Protein AF-A0A536DUM3-F1 (afdb_monomer_lite)

Foldseek 3Di:
DPDDPQLLVVLCVVVVADDDDDDCPPHPQVVCVVVVRDDDADDQDAWDFQDPVNCVRPNADTADSWADPPDPPGHCGPPPVPPRPDPVTDDPVVVVSRVVSVVSNVVCVVPPCVVVPPDPDPDDPPDDPVVPVVVVVPPDD

Radius of gyration: 19.71 Å; chains: 1; bounding box: 47×50×43 Å

pLDDT: mean 78.65, std 20.12, range [25.44, 97.31]

Secondary structure (DSSP, 8-state):
---PPPHHHHHHHHTT--------TTSTHHHHHHTT-------S--SEEE-HHHHHHH-S-SEESSSSSS--S--STT-TTSTTSSTTS--HHHHHHHHHHHHHHHHHHHH--STT-SSSS----S--THHHHHHHHTS--

Structure (mmCIF, N/CA/C/O backbone):
data_AF-A0A536DUM3-F1
#
_entry.id   AF-A0A536DUM3-F1
#
loop_
_atom_site.group_PDB
_atom_site.id
_atom_site.type_symbol
_atom_site.label_atom_id
_atom_site.label_alt_id
_atom_site.label_comp_id
_atom_site.label_asym_id
_atom_site.label_entity_id
_atom_site.label_seq_id
_atom_site.pdbx_PDB_ins_code
_atom_site.Cartn_x
_atom_site.Cartn_y
_atom_site.Cartn_z
_atom_site.occupancy
_atom_site.B_iso_or_equiv
_atom_site.auth_seq_id
_atom_site.auth_comp_id
_atom_site.auth_asym_id
_atom_site.auth_atom_id
_atom_site.pdbx_PDB_model_num
ATOM 1 N N . MET A 1 1 ? -10.360 -18.440 15.203 1.00 34.53 1 MET A N 1
ATOM 2 C CA . MET A 1 1 ? -10.370 -16.975 15.018 1.00 34.53 1 MET A CA 1
ATOM 3 C C . MET A 1 1 ? -11.043 -16.708 13.688 1.00 34.53 1 MET A C 1
ATOM 5 O O . MET A 1 1 ? -10.454 -16.993 12.659 1.00 34.53 1 MET A O 1
ATOM 9 N N . THR A 1 2 ? -12.315 -16.322 13.698 1.00 25.44 2 THR A N 1
ATOM 10 C CA . THR A 1 2 ? -13.049 -15.942 12.484 1.00 25.44 2 THR A CA 1
ATOM 11 C C . THR A 1 2 ? -12.517 -14.595 12.008 1.00 25.44 2 THR A C 1
ATOM 13 O O . THR A 1 2 ? -12.589 -13.614 12.743 1.00 25.44 2 THR A O 1
ATOM 16 N N . SER A 1 3 ? -11.922 -14.599 10.822 1.00 33.09 3 SER A N 1
ATOM 17 C CA . SER A 1 3 ? -11.321 -13.469 10.122 1.00 33.09 3 SER A CA 1
ATOM 18 C C . SER A 1 3 ? -12.360 -12.390 9.820 1.00 33.09 3 SER A C 1
ATOM 20 O O . SER A 1 3 ? -13.129 -12.508 8.867 1.00 33.09 3 SER A O 1
ATOM 22 N N . THR A 1 4 ? -12.394 -11.337 10.630 1.00 39.00 4 THR A N 1
ATOM 23 C CA . THR A 1 4 ? -12.924 -10.047 10.183 1.00 39.00 4 THR A CA 1
ATOM 24 C C . THR A 1 4 ? -12.034 -9.576 9.025 1.00 39.00 4 THR A C 1
ATOM 26 O O . THR A 1 4 ? -10.810 -9.679 9.170 1.00 39.00 4 THR A O 1
ATOM 29 N N . PRO A 1 5 ? -12.583 -9.096 7.894 1.00 51.94 5 PRO A N 1
ATOM 30 C CA . PRO A 1 5 ? -11.789 -8.391 6.891 1.00 51.94 5 PRO A CA 1
ATOM 31 C C . PRO A 1 5 ? -10.937 -7.327 7.589 1.00 51.94 5 PRO A C 1
ATOM 33 O O . PRO A 1 5 ? -11.403 -6.668 8.525 1.00 51.94 5 PRO A O 1
ATOM 36 N N . THR A 1 6 ? -9.657 -7.224 7.229 1.00 74.06 6 THR A N 1
ATOM 37 C CA . THR A 1 6 ? -8.791 -6.197 7.815 1.00 74.06 6 THR A CA 1
ATOM 38 C C . THR A 1 6 ? -9.356 -4.833 7.420 1.00 74.06 6 THR A C 1
ATOM 40 O O . THR A 1 6 ? -9.806 -4.652 6.296 1.00 74.06 6 THR A O 1
ATOM 43 N N . GLN A 1 7 ? -9.339 -3.849 8.321 1.00 86.75 7 GLN A N 1
ATOM 44 C CA . GLN A 1 7 ? -9.912 -2.516 8.061 1.00 86.75 7 GLN A CA 1
ATOM 45 C C . GLN A 1 7 ? -9.306 -1.828 6.818 1.00 86.75 7 GLN A C 1
ATOM 47 O O . GLN A 1 7 ? -9.898 -0.915 6.247 1.00 86.75 7 GLN A O 1
ATOM 52 N N . ALA A 1 8 ? -8.120 -2.277 6.395 1.00 89.69 8 ALA A N 1
ATOM 53 C CA . ALA A 1 8 ? -7.493 -1.913 5.132 1.00 89.69 8 ALA A CA 1
ATOM 54 C C . ALA A 1 8 ? -8.235 -2.453 3.901 1.00 89.69 8 ALA A C 1
ATOM 56 O O . ALA A 1 8 ? -8.431 -1.696 2.959 1.00 89.69 8 ALA A O 1
ATOM 57 N N . VAL A 1 9 ? -8.648 -3.726 3.912 1.00 93.12 9 VAL A N 1
ATOM 58 C CA . VAL A 1 9 ? -9.406 -4.360 2.818 1.00 93.12 9 VAL A CA 1
ATOM 59 C C . VAL A 1 9 ? -10.702 -3.597 2.582 1.00 93.12 9 VAL A C 1
ATOM 61 O O . VAL A 1 9 ? -10.926 -3.115 1.478 1.00 93.12 9 VAL A O 1
ATOM 64 N N . ASP A 1 10 ? -11.470 -3.352 3.648 1.00 91.56 10 ASP A N 1
ATOM 65 C CA . ASP A 1 10 ? -12.710 -2.573 3.563 1.00 91.56 10 ASP A CA 1
ATOM 66 C C . ASP A 1 10 ? -12.465 -1.167 2.982 1.00 91.56 10 ASP A C 1
ATOM 68 O O . ASP A 1 10 ? -13.272 -0.654 2.204 1.00 91.56 10 ASP A O 1
ATOM 72 N N . TYR A 1 11 ? -11.345 -0.528 3.345 1.00 94.12 11 TYR A N 1
ATOM 73 C CA . TYR A 1 11 ? -10.969 0.765 2.779 1.00 94.12 11 TYR A CA 1
ATOM 74 C C . TYR A 1 11 ? -10.644 0.657 1.284 1.00 94.12 11 TYR A C 1
ATOM 76 O O . TYR A 1 11 ? -11.203 1.433 0.510 1.00 94.12 11 TYR A O 1
ATOM 84 N N . PHE A 1 12 ? -9.779 -0.274 0.870 1.00 96.06 12 PHE A N 1
ATOM 85 C CA . PHE A 1 12 ? -9.381 -0.434 -0.533 1.00 96.06 12 PHE A CA 1
ATOM 86 C C . PHE A 1 12 ? -10.574 -0.771 -1.428 1.00 96.06 12 PHE A C 1
ATOM 88 O O . PHE A 1 12 ? -10.778 -0.087 -2.433 1.00 96.06 12 PHE A O 1
ATOM 95 N N . ASP A 1 13 ? -11.434 -1.693 -0.993 1.00 96.00 13 ASP A N 1
ATOM 96 C CA . ASP A 1 13 ? -12.684 -2.027 -1.676 1.00 96.00 13 ASP A CA 1
ATOM 97 C C . ASP A 1 13 ? -13.578 -0.789 -1.837 1.00 96.00 13 ASP A C 1
ATOM 99 O O . ASP A 1 13 ? -14.126 -0.535 -2.912 1.00 96.00 13 ASP A O 1
ATOM 103 N N . SER A 1 14 ? -13.688 0.041 -0.790 1.00 95.75 14 SER A N 1
ATOM 104 C CA . SER A 1 14 ? -14.529 1.246 -0.819 1.00 95.75 14 SER A CA 1
ATOM 105 C C . SER A 1 14 ? -14.058 2.311 -1.814 1.00 95.75 14 SER A C 1
ATOM 107 O O . SER A 1 14 ? -14.868 3.124 -2.265 1.00 95.75 14 SER A O 1
ATOM 109 N N . VAL A 1 15 ? -12.767 2.316 -2.159 1.00 96.38 15 VAL A N 1
ATOM 110 C CA . VAL A 1 15 ? -12.179 3.239 -3.140 1.00 96.38 15 VAL A CA 1
ATOM 111 C C . VAL A 1 15 ? -11.871 2.566 -4.480 1.00 96.38 15 VAL A C 1
ATOM 113 O O . VAL A 1 15 ? -11.277 3.201 -5.347 1.00 96.38 15 VAL A O 1
ATOM 116 N N . GLY A 1 16 ? -12.304 1.314 -4.670 1.00 96.69 16 GLY A N 1
ATOM 117 C CA . GLY A 1 16 ? -12.132 0.568 -5.916 1.00 96.69 16 GLY A CA 1
ATOM 118 C C . GLY A 1 16 ? -10.678 0.220 -6.237 1.00 96.69 16 GLY A C 1
ATOM 119 O O . GLY A 1 16 ? -10.318 0.179 -7.411 1.00 96.69 16 GLY A O 1
ATOM 120 N N . LEU A 1 17 ? -9.841 0.019 -5.216 1.00 96.44 17 LEU A N 1
ATOM 121 C CA . LEU A 1 17 ? -8.450 -0.404 -5.372 1.00 96.44 17 LEU A CA 1
ATOM 122 C C . LEU A 1 17 ? -8.308 -1.896 -5.066 1.00 96.44 17 LEU A C 1
ATOM 124 O O . LEU A 1 17 ? -8.897 -2.398 -4.112 1.00 96.44 17 LEU A O 1
ATOM 128 N N . ASN A 1 18 ? -7.483 -2.586 -5.854 1.00 96.50 18 ASN A N 1
ATOM 129 C CA . ASN A 1 18 ? -7.105 -3.969 -5.576 1.00 96.50 18 ASN A CA 1
ATOM 130 C C . ASN A 1 18 ? -6.202 -4.052 -4.337 1.00 96.50 18 ASN A C 1
ATOM 132 O O . ASN A 1 18 ? -5.556 -3.078 -3.944 1.00 96.50 18 ASN A O 1
ATOM 136 N N . HIS A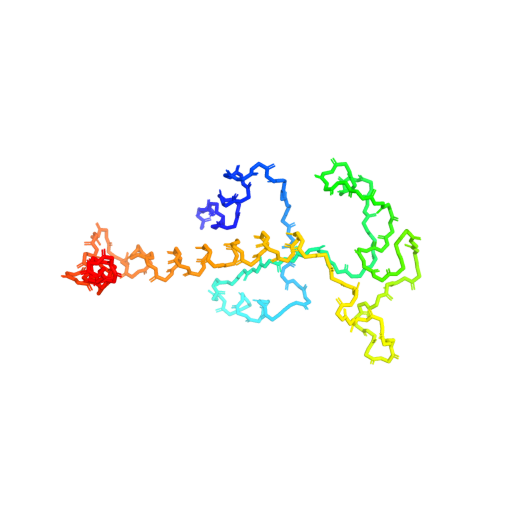 1 19 ? -6.113 -5.245 -3.752 1.00 94.75 19 HIS A N 1
ATOM 137 C CA . HIS A 1 19 ? -5.211 -5.548 -2.646 1.00 94.75 19 HIS A CA 1
ATOM 138 C C . HIS A 1 19 ? -4.813 -7.031 -2.664 1.00 94.75 19 HIS A C 1
ATOM 140 O O . HIS A 1 19 ? -5.512 -7.874 -3.225 1.00 94.75 19 HIS A O 1
ATOM 146 N N . GLU A 1 20 ? -3.730 -7.372 -1.971 1.00 93.56 20 GLU A N 1
ATOM 147 C CA . GLU A 1 20 ? -3.328 -8.758 -1.722 1.00 93.56 20 GLU A CA 1
ATOM 148 C C . GLU A 1 20 ? -2.801 -8.935 -0.292 1.00 93.56 20 GLU A C 1
ATOM 150 O O . GLU A 1 20 ? -2.568 -7.961 0.427 1.00 93.56 20 GLU A O 1
ATOM 155 N N . PHE A 1 21 ? -2.663 -10.186 0.151 1.00 91.88 21 PHE A N 1
ATOM 156 C CA . PHE A 1 21 ? -2.190 -10.501 1.497 1.00 91.88 21 PHE A CA 1
ATOM 157 C C . PHE A 1 21 ? -0.725 -10.914 1.483 1.00 91.88 21 PHE A C 1
ATOM 159 O O . PHE A 1 21 ? -0.340 -11.843 0.776 1.00 91.88 21 PHE A O 1
ATOM 166 N N . LEU A 1 22 ? 0.059 -10.273 2.347 1.00 87.94 22 LEU A N 1
ATOM 167 C CA . LEU A 1 22 ? 1.483 -10.535 2.510 1.00 87.94 22 LEU A CA 1
ATOM 168 C C . LEU A 1 22 ? 1.785 -11.111 3.895 1.00 87.94 22 LEU A C 1
ATOM 170 O O . LEU A 1 22 ? 1.072 -10.871 4.875 1.00 87.94 22 LEU A O 1
ATOM 174 N N . SER A 1 23 ? 2.864 -11.889 3.971 1.00 87.38 23 SER A N 1
ATOM 175 C CA . SER A 1 23 ? 3.388 -12.394 5.239 1.00 87.38 23 SER A CA 1
ATOM 176 C C . SER A 1 23 ? 3.985 -11.245 6.060 1.00 87.38 23 SER A C 1
ATOM 178 O O . SER A 1 23 ? 4.688 -10.414 5.495 1.00 87.38 23 SER A O 1
ATOM 180 N N . PRO A 1 24 ? 3.804 -11.212 7.394 1.00 87.62 24 PRO A N 1
ATOM 181 C CA . PRO A 1 24 ? 4.466 -10.227 8.250 1.00 87.62 24 PRO A CA 1
ATOM 182 C C . PRO A 1 24 ? 5.960 -10.528 8.473 1.00 87.62 24 PRO A C 1
ATOM 184 O O . PRO A 1 24 ? 6.625 -9.797 9.209 1.00 87.62 24 PRO A O 1
ATOM 187 N N . SER A 1 25 ? 6.487 -11.623 7.910 1.00 89.38 25 SER A N 1
ATOM 188 C CA . SER A 1 25 ? 7.909 -11.970 8.000 1.00 89.38 25 SER A CA 1
ATOM 189 C C . SER A 1 25 ? 8.778 -10.847 7.427 1.00 89.38 25 SER A C 1
ATOM 191 O O . SER A 1 25 ? 8.427 -10.264 6.409 1.00 89.38 25 SER A O 1
ATOM 193 N N . GLY A 1 26 ? 9.886 -10.529 8.097 1.00 87.44 26 GLY A N 1
ATOM 194 C CA . GLY A 1 26 ? 10.751 -9.404 7.720 1.00 87.44 26 GLY A CA 1
ATOM 195 C C . GLY A 1 26 ? 10.304 -8.037 8.253 1.00 87.44 26 GLY A C 1
ATOM 196 O O . GLY A 1 26 ? 11.033 -7.070 8.090 1.00 87.44 26 GLY A O 1
ATOM 197 N N . THR A 1 27 ? 9.162 -7.948 8.948 1.00 89.69 27 THR A N 1
ATOM 198 C CA . THR A 1 27 ? 8.657 -6.697 9.550 1.00 89.69 27 THR A CA 1
ATOM 199 C C . THR A 1 27 ? 8.579 -6.788 11.075 1.00 89.69 27 THR A C 1
ATOM 201 O O . THR A 1 27 ? 8.534 -7.884 11.638 1.00 89.69 27 THR A O 1
ATOM 204 N N . ASP A 1 28 ? 8.451 -5.653 11.766 1.00 92.81 28 ASP A N 1
ATOM 205 C CA . ASP A 1 28 ? 8.297 -5.620 13.230 1.00 92.81 28 ASP A CA 1
ATOM 206 C C . ASP A 1 28 ? 7.035 -6.346 13.740 1.00 92.81 28 ASP A C 1
ATOM 208 O O . ASP A 1 28 ? 6.995 -6.813 14.883 1.00 92.81 28 ASP A O 1
ATOM 212 N N . ALA A 1 29 ? 6.003 -6.494 12.897 1.00 91.19 29 ALA A N 1
ATOM 213 C CA . ALA A 1 29 ? 4.742 -7.137 13.269 1.00 91.19 29 ALA A CA 1
ATOM 214 C C . ALA A 1 29 ? 4.918 -8.618 13.652 1.00 91.19 29 ALA A C 1
ATOM 216 O O . ALA A 1 29 ? 4.161 -9.134 14.480 1.00 91.19 29 ALA A O 1
ATOM 217 N N . ILE A 1 30 ? 5.926 -9.309 13.100 1.00 92.94 30 ILE A N 1
ATOM 218 C CA . ILE A 1 30 ? 6.160 -10.731 13.393 1.00 92.94 30 ILE A CA 1
ATOM 219 C C . ILE A 1 30 ? 6.452 -10.974 14.878 1.00 92.94 30 ILE A C 1
ATOM 221 O O . ILE A 1 30 ? 5.998 -11.968 15.443 1.00 92.94 30 ILE A O 1
ATOM 225 N N . SER A 1 31 ? 7.147 -10.043 15.537 1.00 95.00 31 SER A N 1
ATOM 226 C CA . SER A 1 31 ? 7.524 -10.163 16.948 1.00 95.00 31 SER A CA 1
ATOM 227 C C . SER A 1 31 ? 6.301 -10.173 17.866 1.00 95.00 31 SER A C 1
ATOM 229 O O . SER A 1 31 ? 6.248 -10.956 18.813 1.00 95.00 31 SER A O 1
ATOM 231 N N . PHE A 1 32 ? 5.289 -9.359 17.554 1.00 92.81 32 PHE A N 1
ATOM 232 C CA . PHE A 1 32 ? 4.011 -9.341 18.270 1.00 92.81 32 PHE A CA 1
ATOM 233 C C . PHE A 1 32 ? 3.206 -10.617 18.010 1.00 92.81 32 PHE A C 1
ATOM 235 O O . PHE A 1 32 ? 2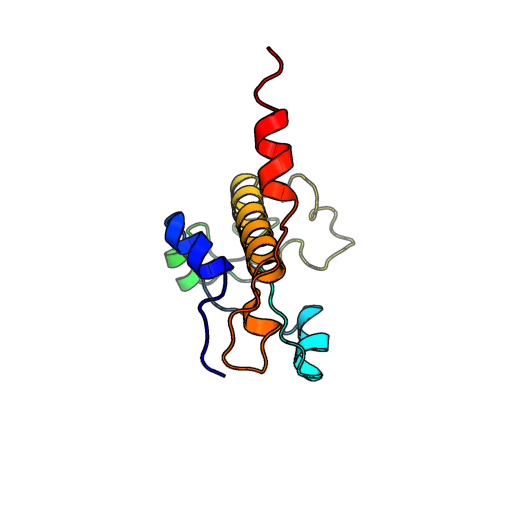.741 -11.267 18.950 1.00 92.81 32 PHE A O 1
ATOM 242 N N . ASN A 1 33 ? 3.112 -11.020 16.741 1.00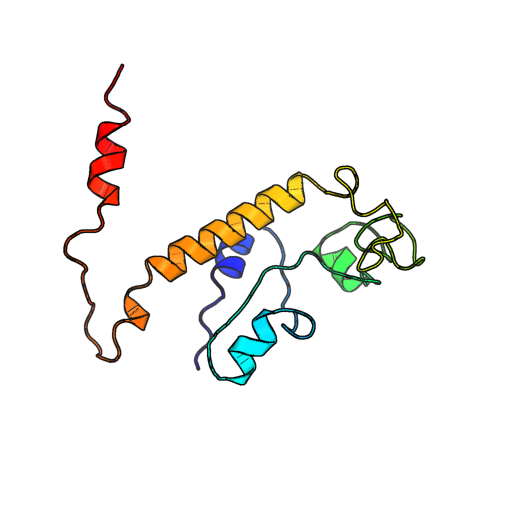 90.56 33 ASN A N 1
ATOM 243 C CA . ASN A 1 33 ? 2.378 -12.218 16.339 1.00 90.56 33 ASN A CA 1
ATOM 244 C C . ASN A 1 33 ? 2.940 -13.489 17.002 1.00 90.56 33 ASN A C 1
ATOM 246 O O . ASN A 1 33 ? 2.171 -14.332 17.465 1.00 90.56 33 ASN A O 1
ATOM 250 N N . ASN A 1 34 ? 4.266 -13.594 17.142 1.00 92.75 34 ASN A N 1
ATOM 251 C CA . ASN A 1 34 ? 4.939 -14.730 17.785 1.00 92.75 34 ASN A CA 1
ATOM 252 C C . ASN A 1 34 ? 4.577 -14.916 19.267 1.00 92.75 34 ASN A C 1
ATOM 254 O O . ASN A 1 34 ? 4.684 -16.025 19.786 1.00 92.75 34 ASN A O 1
ATOM 258 N N . VAL A 1 35 ? 4.139 -13.856 19.951 1.00 95.06 35 VAL A N 1
ATOM 259 C CA . VAL A 1 35 ? 3.677 -13.914 21.349 1.00 95.06 35 VAL A CA 1
ATOM 260 C C . VAL A 1 35 ? 2.151 -13.854 21.469 1.00 95.06 35 VAL A C 1
ATOM 262 O O . VAL A 1 35 ? 1.616 -13.634 22.553 1.00 95.06 35 VAL A O 1
ATOM 265 N N . GLY A 1 36 ? 1.435 -14.067 20.360 1.00 89.56 36 GLY A N 1
ATOM 266 C CA . GLY A 1 36 ? -0.025 -14.119 20.321 1.00 89.56 36 GLY A CA 1
ATOM 267 C C . GLY A 1 36 ? -0.716 -12.755 20.353 1.00 89.56 36 GLY A C 1
ATOM 268 O O . GLY A 1 36 ? -1.934 -12.710 20.523 1.00 89.56 36 GLY A O 1
ATOM 269 N N . ILE A 1 37 ? 0.024 -11.652 20.189 1.00 87.25 37 ILE A N 1
ATOM 270 C CA . ILE A 1 37 ? -0.558 -10.315 20.031 1.00 87.25 37 ILE A CA 1
ATOM 271 C C . ILE A 1 37 ? -0.919 -10.134 18.553 1.00 87.25 37 ILE A C 1
ATOM 273 O O . ILE A 1 37 ? -0.015 -10.16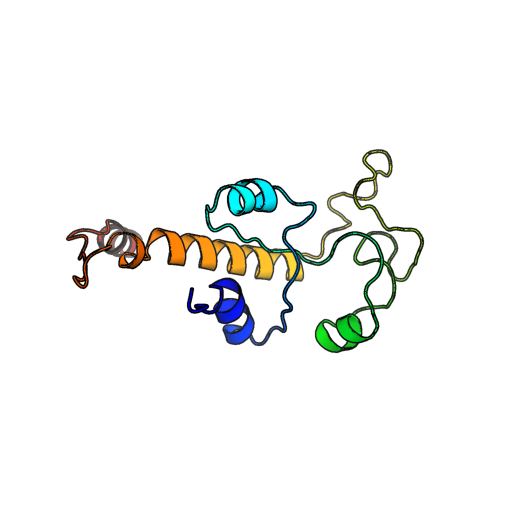8 17.720 1.00 87.25 37 ILE A O 1
ATOM 277 N N . PRO A 1 38 ? -2.201 -9.914 18.205 1.00 87.44 38 PRO A N 1
ATOM 278 C CA . PRO A 1 38 ? -2.583 -9.658 16.823 1.00 87.44 38 PRO A CA 1
ATOM 279 C C . PRO A 1 38 ? -1.925 -8.375 16.305 1.00 87.44 38 PRO A C 1
ATOM 281 O O . PRO A 1 38 ? -2.181 -7.290 16.827 1.00 87.44 38 PRO A O 1
ATOM 284 N N . ALA A 1 39 ? -1.100 -8.502 15.268 1.00 88.38 39 ALA A N 1
ATOM 285 C CA . ALA A 1 39 ? -0.463 -7.387 14.582 1.00 88.38 39 ALA A CA 1
ATOM 286 C C . ALA A 1 39 ? -0.540 -7.563 13.061 1.00 88.38 39 ALA A C 1
ATOM 288 O O . ALA A 1 39 ? -0.434 -8.668 12.526 1.00 88.38 39 ALA A O 1
ATOM 289 N N . SER A 1 40 ? -0.718 -6.445 12.362 1.00 89.44 40 SER A N 1
ATOM 290 C CA . SER A 1 40 ? -0.805 -6.368 10.904 1.00 89.44 40 SER A CA 1
ATOM 291 C C . SER A 1 40 ? -0.197 -5.047 10.426 1.00 89.44 40 SER A C 1
ATOM 293 O O . SER A 1 40 ? 0.179 -4.205 11.243 1.00 89.44 40 SER A O 1
ATOM 295 N N . GLY A 1 41 ? -0.093 -4.867 9.114 1.00 90.88 41 GLY A N 1
ATOM 296 C CA . GLY A 1 41 ? 0.523 -3.703 8.499 1.00 90.88 41 GLY A CA 1
ATOM 297 C C . GLY A 1 41 ? 0.070 -3.505 7.060 1.00 90.88 41 GLY A C 1
ATOM 298 O O . GLY A 1 41 ? -0.780 -4.231 6.547 1.00 90.88 41 GLY A O 1
ATOM 299 N N . LEU A 1 42 ? 0.654 -2.493 6.435 1.00 93.94 42 LEU A N 1
ATOM 300 C CA . LEU A 1 42 ? 0.456 -2.128 5.042 1.00 93.94 42 LEU A CA 1
ATOM 301 C C . LEU A 1 42 ? 1.828 -2.081 4.370 1.00 93.94 42 LEU A C 1
ATOM 303 O O . LEU A 1 42 ? 2.765 -1.541 4.954 1.00 93.94 42 LEU A O 1
ATOM 307 N N . LEU A 1 43 ? 1.931 -2.627 3.162 1.00 91.81 43 LEU A N 1
ATOM 308 C CA . LEU A 1 43 ? 3.158 -2.638 2.370 1.00 91.81 43 LEU A CA 1
ATOM 309 C C . LEU A 1 43 ? 2.802 -2.424 0.895 1.00 91.81 43 LEU A C 1
ATOM 311 O O . LEU A 1 43 ? 1.767 -2.905 0.441 1.00 91.81 43 LEU A O 1
ATOM 315 N N . THR A 1 44 ? 3.645 -1.702 0.161 1.00 92.06 44 THR A N 1
ATOM 316 C CA . THR A 1 44 ? 3.484 -1.413 -1.279 1.00 92.06 44 THR A CA 1
ATOM 317 C C . THR A 1 44 ? 4.340 -2.321 -2.167 1.00 92.06 44 THR A C 1
ATOM 319 O O . THR A 1 44 ? 4.600 -1.991 -3.321 1.00 92.06 44 THR A O 1
ATOM 322 N N . GLY A 1 45 ? 4.803 -3.443 -1.615 1.00 87.50 45 GLY A N 1
ATOM 323 C CA . GLY A 1 45 ? 5.918 -4.217 -2.150 1.00 87.50 45 GLY A CA 1
ATOM 324 C C . GLY A 1 45 ? 7.256 -3.736 -1.589 1.00 87.50 45 GLY A C 1
ATOM 325 O O . GLY A 1 45 ? 7.413 -2.577 -1.205 1.00 87.50 45 GLY A O 1
ATOM 326 N N . GLN A 1 46 ? 8.195 -4.667 -1.502 1.00 77.81 46 GLN A N 1
ATOM 327 C CA . GLN A 1 46 ? 9.579 -4.461 -1.092 1.00 77.81 46 GLN A CA 1
ATOM 328 C C . GLN A 1 46 ? 10.438 -5.437 -1.912 1.00 77.81 46 GLN A C 1
ATOM 330 O O . GLN A 1 46 ? 9.925 -6.454 -2.385 1.00 77.81 46 GLN A O 1
ATOM 335 N N . ASP A 1 47 ? 11.719 -5.120 -2.095 1.00 73.06 47 ASP A N 1
ATOM 336 C CA . ASP A 1 47 ? 12.684 -5.906 -2.870 1.00 73.06 47 ASP A CA 1
ATOM 337 C C . ASP A 1 47 ? 12.320 -6.068 -4.358 1.00 73.06 47 ASP A C 1
ATOM 339 O O . ASP A 1 47 ? 11.586 -5.280 -4.948 1.00 73.06 47 ASP A O 1
ATOM 343 N N . CYS A 1 48 ? 12.896 -7.074 -5.009 1.00 76.38 48 CYS A N 1
ATOM 344 C CA . CYS A 1 48 ? 12.525 -7.520 -6.343 1.00 76.38 48 CYS A CA 1
ATOM 345 C C . CYS A 1 48 ? 11.881 -8.918 -6.217 1.00 76.38 48 CYS A C 1
ATOM 347 O O . CYS A 1 48 ? 12.365 -9.750 -5.452 1.00 76.38 48 CYS A O 1
ATOM 349 N N . CYS A 1 49 ? 10.819 -9.249 -6.956 1.00 88.38 49 CYS A N 1
ATOM 350 C CA . CYS A 1 49 ? 10.324 -8.530 -8.130 1.00 88.38 49 CYS A CA 1
ATOM 351 C C . CYS A 1 49 ? 8.802 -8.593 -8.253 1.00 88.38 49 CYS A C 1
ATOM 353 O O . CYS A 1 49 ? 8.229 -9.676 -8.126 1.00 88.38 49 CYS A O 1
ATOM 355 N N . LYS A 1 50 ? 8.194 -7.466 -8.650 1.00 93.25 50 LYS A N 1
ATOM 356 C CA . LYS A 1 50 ? 6.813 -7.396 -9.114 1.00 93.25 50 LYS A CA 1
ATOM 357 C C . LYS A 1 50 ? 6.617 -8.393 -10.253 1.00 93.25 50 LYS A C 1
ATOM 359 O O . LYS A 1 50 ? 7.235 -8.296 -11.321 1.00 93.25 50 LYS A O 1
ATOM 364 N N . SER A 1 51 ? 5.775 -9.378 -9.987 1.00 94.25 51 SER A N 1
ATOM 365 C CA . SER A 1 51 ? 5.406 -10.450 -10.902 1.00 94.25 51 SER A CA 1
ATOM 366 C C . SER A 1 51 ? 4.369 -9.990 -11.930 1.00 94.25 51 SER A C 1
ATOM 368 O O . SER A 1 51 ? 3.749 -8.938 -11.786 1.00 94.25 51 SER A O 1
ATOM 370 N N . GLN A 1 52 ? 4.126 -10.800 -12.968 1.00 96.81 52 GLN A N 1
ATOM 371 C CA . GLN A 1 52 ? 3.072 -10.494 -13.945 1.00 96.81 52 GLN A CA 1
ATOM 372 C C . GLN A 1 52 ? 1.688 -10.428 -13.290 1.00 96.81 52 GLN A C 1
ATOM 374 O O . GLN A 1 52 ? 0.906 -9.554 -13.629 1.00 96.81 52 GLN A O 1
ATOM 379 N N . HIS A 1 53 ? 1.420 -11.294 -12.309 1.00 95.38 53 HIS A N 1
ATOM 380 C CA . HIS A 1 53 ? 0.182 -11.266 -11.530 1.00 95.38 53 HIS A CA 1
ATOM 381 C C . HIS A 1 53 ? -0.036 -9.908 -10.850 1.00 95.38 53 HIS A C 1
ATOM 383 O O . HIS A 1 53 ? -1.128 -9.355 -10.893 1.00 95.38 53 HIS A O 1
ATOM 389 N N . GLU A 1 54 ? 1.010 -9.349 -10.249 1.00 95.62 54 GLU A N 1
ATOM 390 C CA . GLU A 1 54 ? 0.920 -8.050 -9.586 1.00 95.62 54 GLU A CA 1
ATOM 391 C C . GLU A 1 54 ? 0.837 -6.892 -10.578 1.00 95.62 54 GLU A C 1
ATOM 393 O O . GLU A 1 54 ? 0.176 -5.904 -10.286 1.00 95.62 54 GLU A O 1
ATOM 398 N N . VAL A 1 55 ? 1.457 -7.004 -11.758 1.00 96.44 55 VAL A N 1
ATOM 399 C CA . VAL A 1 55 ? 1.231 -6.045 -12.852 1.00 96.44 55 VAL A CA 1
ATOM 400 C C . VAL A 1 55 ? -0.228 -6.094 -13.310 1.00 96.44 55 VAL A C 1
ATOM 402 O O . VAL A 1 55 ? -0.832 -5.047 -13.505 1.00 96.44 55 VAL A O 1
ATOM 405 N N . ASP A 1 56 ? -0.819 -7.282 -13.425 1.00 97.31 56 ASP A N 1
ATOM 406 C CA . ASP A 1 56 ? -2.221 -7.439 -13.822 1.00 97.31 56 ASP A CA 1
ATOM 407 C C . ASP A 1 56 ? -3.193 -6.900 -12.747 1.00 97.31 56 ASP A C 1
ATOM 409 O O . ASP A 1 56 ? -4.303 -6.480 -13.074 1.00 97.31 56 ASP A O 1
ATOM 413 N N . LEU A 1 57 ? -2.788 -6.894 -11.468 1.00 95.50 57 LEU A N 1
ATOM 414 C CA . LEU A 1 57 ? -3.579 -6.357 -10.352 1.00 95.50 57 LEU A CA 1
ATOM 415 C C . LEU A 1 57 ? -3.389 -4.856 -10.111 1.00 95.50 57 LEU A C 1
ATOM 417 O O . LEU A 1 57 ? -4.353 -4.167 -9.772 1.00 95.50 57 LEU A O 1
ATOM 421 N N . PHE A 1 58 ? -2.158 -4.362 -10.202 1.00 95.12 58 PHE A N 1
ATOM 422 C CA . PHE A 1 58 ? -1.764 -3.037 -9.710 1.00 95.12 58 PHE A CA 1
ATOM 423 C C . PHE A 1 58 ? -1.180 -2.131 -10.795 1.00 95.12 58 PHE A C 1
ATOM 425 O O . PHE A 1 58 ? -0.697 -1.044 -10.474 1.00 95.12 58 PHE A O 1
ATOM 432 N N . ASP A 1 59 ? -1.189 -2.573 -12.052 1.00 94.06 59 ASP A N 1
ATOM 433 C CA . ASP A 1 59 ? -0.486 -1.939 -13.163 1.00 94.06 59 ASP A CA 1
ATOM 434 C C . ASP A 1 59 ? 1.036 -1.784 -12.898 1.00 94.06 59 ASP A C 1
ATOM 436 O O . ASP A 1 59 ? 1.651 -2.368 -11.989 1.00 94.06 59 ASP A O 1
ATOM 440 N N . GLY A 1 60 ? 1.688 -0.985 -13.744 1.00 92.94 60 GLY A N 1
ATOM 441 C CA . GLY A 1 60 ? 3.120 -0.715 -13.694 1.00 92.94 60 GLY A CA 1
ATOM 442 C C . GLY A 1 60 ? 3.916 -1.660 -14.589 1.00 92.94 60 GLY A C 1
ATOM 443 O O . GLY A 1 60 ? 3.500 -1.983 -15.701 1.00 92.94 60 GLY A O 1
ATOM 444 N N . SER A 1 61 ? 5.102 -2.053 -14.138 1.00 95.06 61 SER A N 1
ATOM 445 C CA . SER A 1 61 ? 6.040 -2.855 -14.920 1.00 95.06 61 SER A CA 1
ATOM 446 C C . SER A 1 61 ? 6.615 -4.015 -14.113 1.00 95.06 61 SER A C 1
ATOM 448 O O . SER A 1 61 ? 6.685 -3.966 -12.888 1.00 95.06 61 SER A O 1
ATOM 450 N N . LEU A 1 62 ? 7.032 -5.064 -14.825 1.00 95.75 62 LEU A N 1
ATOM 451 C CA . LEU A 1 62 ? 7.779 -6.178 -14.242 1.00 95.75 62 LEU A CA 1
ATOM 452 C C . LEU A 1 62 ? 9.121 -5.697 -13.679 1.00 95.75 62 LEU A C 1
ATOM 454 O O . LEU A 1 62 ? 9.773 -4.840 -14.285 1.00 95.75 62 LEU A O 1
ATOM 458 N N . GLY A 1 63 ? 9.561 -6.328 -12.589 1.00 93.75 63 GLY A N 1
ATOM 459 C CA . GLY A 1 63 ? 10.858 -6.052 -11.970 1.00 93.75 63 GLY A CA 1
ATOM 460 C C . GLY A 1 63 ? 10.730 -5.331 -10.634 1.00 93.75 63 GLY A C 1
ATOM 461 O O . GLY A 1 63 ? 9.877 -5.682 -9.828 1.00 93.75 63 GLY A O 1
ATOM 462 N N . ASN A 1 64 ? 11.603 -4.372 -10.357 1.00 91.69 64 ASN A N 1
ATOM 463 C CA . ASN A 1 64 ? 11.627 -3.660 -9.079 1.00 91.69 64 ASN A CA 1
ATOM 464 C C . ASN A 1 64 ? 10.302 -2.920 -8.792 1.00 91.69 64 ASN A C 1
ATOM 466 O O . ASN A 1 64 ? 9.684 -2.373 -9.709 1.00 91.69 64 ASN A O 1
ATOM 470 N N . TYR A 1 65 ? 9.908 -2.827 -7.515 1.00 90.88 65 TYR A N 1
ATOM 471 C CA . TYR A 1 65 ? 8.790 -1.961 -7.099 1.00 90.88 65 TYR A CA 1
ATOM 472 C C . TYR A 1 65 ? 9.175 -0.476 -7.047 1.00 90.88 65 TYR A C 1
ATOM 474 O O . TYR A 1 65 ? 8.308 0.383 -7.190 1.00 90.88 65 TYR A O 1
ATOM 482 N N . GLU A 1 66 ? 10.458 -0.173 -6.840 1.00 88.06 66 GLU A N 1
ATOM 483 C CA . GLU A 1 66 ? 10.980 1.179 -6.628 1.00 88.06 66 GLU A CA 1
ATOM 484 C C . GLU A 1 66 ? 12.417 1.338 -7.162 1.00 88.06 66 GLU A C 1
ATOM 486 O O . GLU A 1 66 ? 13.028 0.385 -7.657 1.00 88.06 66 GLU A O 1
ATOM 491 N N . GLY A 1 67 ? 12.938 2.566 -7.150 1.00 87.75 67 GLY A N 1
ATOM 492 C CA . GLY A 1 67 ? 14.234 2.907 -7.730 1.00 87.75 67 GLY A CA 1
ATOM 493 C C . GLY A 1 67 ? 14.204 2.977 -9.258 1.00 87.75 67 GLY A C 1
ATOM 494 O O . GLY A 1 67 ? 13.410 3.707 -9.855 1.00 87.75 67 GLY A O 1
ATOM 495 N N . ASN A 1 68 ? 15.094 2.231 -9.916 1.00 88.06 68 ASN A N 1
ATOM 496 C CA . ASN A 1 68 ? 15.109 2.143 -11.375 1.00 88.06 68 ASN A CA 1
ATOM 497 C C . ASN A 1 68 ? 13.962 1.238 -11.847 1.00 88.06 68 ASN A C 1
ATOM 499 O O . ASN A 1 68 ? 14.057 0.016 -11.762 1.00 88.06 68 ASN A O 1
ATOM 503 N N . VAL A 1 69 ? 12.883 1.829 -12.361 1.00 89.44 69 VAL A N 1
ATOM 504 C CA . VAL A 1 69 ? 11.702 1.097 -12.843 1.00 89.44 69 VAL A CA 1
ATOM 505 C C . VAL A 1 69 ? 11.416 1.480 -14.307 1.00 89.44 69 VAL A C 1
ATOM 507 O O . VAL A 1 69 ? 11.242 2.667 -14.589 1.00 89.44 69 VAL A O 1
ATOM 510 N N . PRO A 1 70 ? 11.346 0.520 -15.259 1.00 92.88 70 PRO A N 1
ATOM 511 C CA . PRO A 1 70 ? 11.545 -0.925 -15.091 1.00 92.88 70 PRO A CA 1
ATOM 512 C C . PRO A 1 70 ? 13.031 -1.318 -14.993 1.00 92.88 70 PRO A C 1
ATOM 514 O O . PRO A 1 70 ? 13.851 -0.863 -15.789 1.00 92.88 70 PRO A O 1
ATOM 517 N N . SER A 1 71 ? 13.367 -2.215 -14.066 1.00 90.38 71 SER A N 1
ATOM 518 C CA . SER A 1 71 ? 14.685 -2.862 -13.949 1.00 90.38 71 SER A CA 1
ATOM 519 C C . SER A 1 71 ? 14.583 -4.104 -13.055 1.00 90.38 71 SER A C 1
ATOM 521 O O . SER A 1 71 ? 13.558 -4.327 -12.418 1.00 90.38 71 SER A O 1
ATOM 523 N N . PHE A 1 72 ? 15.648 -4.904 -13.012 1.00 92.06 72 PHE A N 1
ATOM 524 C CA . PHE A 1 72 ? 15.817 -6.068 -12.126 1.00 92.06 72 PHE A CA 1
ATOM 525 C C . PHE A 1 72 ? 17.129 -5.966 -11.327 1.00 92.06 72 PHE A C 1
ATOM 527 O O . PHE A 1 72 ? 17.729 -6.972 -10.956 1.00 92.06 72 PHE A O 1
ATOM 534 N N . ASP A 1 73 ? 17.628 -4.744 -11.132 1.00 87.56 73 ASP A N 1
ATOM 535 C CA . ASP A 1 73 ? 18.897 -4.465 -10.448 1.00 87.56 73 ASP A CA 1
ATOM 536 C C . ASP A 1 73 ? 18.798 -4.510 -8.912 1.00 87.56 73 ASP A C 1
ATOM 538 O O . ASP A 1 73 ? 19.809 -4.313 -8.240 1.00 87.56 73 ASP A O 1
ATOM 542 N N . GLY A 1 74 ? 17.614 -4.816 -8.365 1.00 84.12 74 GLY A N 1
ATOM 543 C CA . GLY A 1 74 ? 17.366 -4.934 -6.927 1.00 84.12 74 GLY A CA 1
ATOM 544 C C . GLY A 1 74 ? 16.758 -3.687 -6.283 1.00 84.12 74 GLY A C 1
ATOM 545 O O . GLY A 1 74 ? 16.423 -3.742 -5.106 1.00 84.12 74 GLY A O 1
ATOM 546 N N . GLY A 1 75 ? 16.572 -2.595 -7.032 1.00 85.50 75 GLY A N 1
ATOM 547 C CA . GLY A 1 75 ? 15.954 -1.372 -6.518 1.00 85.50 75 GLY A CA 1
ATOM 548 C C . GLY A 1 75 ? 16.853 -0.604 -5.541 1.00 85.50 75 GLY A C 1
ATOM 549 O O . GLY A 1 75 ? 18.082 -0.685 -5.596 1.00 85.50 75 GLY A O 1
ATOM 550 N N . CYS A 1 76 ? 16.230 0.189 -4.675 1.00 84.62 76 CYS A N 1
ATOM 551 C CA . CYS A 1 76 ? 16.862 1.010 -3.638 1.00 84.62 76 CYS A CA 1
ATOM 552 C C . CYS A 1 76 ? 16.665 0.455 -2.216 1.00 84.62 76 CYS A C 1
ATOM 554 O O . CYS A 1 76 ? 17.367 0.884 -1.298 1.00 84.62 76 CYS A O 1
ATOM 556 N N . VAL A 1 77 ? 15.746 -0.499 -2.046 1.00 77.56 77 VAL A N 1
ATOM 557 C CA . VAL A 1 77 ? 15.405 -1.166 -0.788 1.00 77.56 77 VAL A CA 1
ATOM 558 C C . VAL A 1 77 ? 16.640 -1.687 -0.050 1.00 77.56 77 VAL A C 1
ATOM 560 O O . VAL A 1 77 ? 17.553 -2.257 -0.648 1.00 77.56 77 VAL A O 1
ATOM 563 N N . ASP A 1 78 ? 16.643 -1.492 1.275 1.00 67.81 78 ASP A N 1
ATOM 564 C CA . ASP A 1 78 ? 17.619 -2.033 2.234 1.00 67.81 78 ASP A CA 1
ATOM 565 C C . ASP A 1 78 ? 19.090 -1.778 1.878 1.00 67.81 78 ASP A C 1
ATOM 567 O O . ASP A 1 78 ? 20.007 -2.431 2.385 1.00 67.81 78 ASP A O 1
ATOM 571 N N . ASN A 1 79 ? 19.339 -0.766 1.045 1.00 68.31 79 ASN A N 1
ATOM 572 C CA . ASN A 1 79 ? 20.673 -0.369 0.649 1.00 68.31 79 ASN A CA 1
ATOM 573 C C . ASN A 1 79 ? 20.954 1.070 1.092 1.00 68.31 79 ASN A C 1
ATOM 575 O O . ASN A 1 79 ? 20.926 1.994 0.281 1.00 68.31 79 ASN A O 1
ATOM 579 N N . PRO A 1 80 ? 21.293 1.284 2.378 1.00 61.22 80 PRO A N 1
ATOM 580 C CA . PRO A 1 80 ? 21.492 2.621 2.939 1.00 61.22 80 PRO A CA 1
ATOM 581 C C . PRO A 1 80 ? 22.655 3.398 2.295 1.00 61.22 80 PRO A C 1
ATOM 583 O O . PRO A 1 80 ? 22.818 4.591 2.547 1.00 61.22 80 PRO A O 1
ATOM 586 N N . PHE A 1 81 ? 23.484 2.739 1.478 1.00 64.62 81 PHE A N 1
ATOM 587 C CA . PHE A 1 81 ? 24.560 3.375 0.718 1.00 64.62 81 PHE A CA 1
ATOM 588 C C . PHE A 1 81 ? 24.136 3.790 -0.696 1.00 64.62 81 PHE A C 1
ATOM 590 O O . PHE A 1 81 ? 24.806 4.628 -1.303 1.00 64.62 81 PHE A O 1
ATOM 597 N N . LEU A 1 82 ? 23.031 3.251 -1.218 1.00 65.62 82 LEU A N 1
ATOM 598 C CA . LEU A 1 82 ? 22.392 3.753 -2.425 1.00 65.62 82 LEU A CA 1
ATOM 599 C C . LEU A 1 82 ? 21.507 4.935 -2.024 1.00 65.62 82 LEU A C 1
ATOM 601 O O . LEU A 1 82 ? 20.450 4.782 -1.429 1.00 65.62 82 LEU A O 1
ATOM 605 N N . TRP A 1 83 ? 21.935 6.147 -2.373 1.00 68.00 83 TRP A N 1
ATOM 606 C CA . TRP A 1 83 ? 21.212 7.397 -2.088 1.00 68.00 83 TRP A CA 1
ATOM 607 C C . TRP A 1 83 ? 19.902 7.543 -2.887 1.00 68.00 83 TRP A C 1
ATOM 609 O O . TRP A 1 83 ? 19.436 8.660 -3.109 1.00 68.00 83 TRP A O 1
ATOM 619 N N . CYS A 1 84 ? 19.338 6.446 -3.388 1.00 82.69 84 CYS A N 1
ATOM 620 C CA . CYS A 1 84 ? 18.163 6.448 -4.243 1.00 82.69 84 CYS A CA 1
ATOM 621 C C . CYS A 1 84 ? 16.854 6.171 -3.490 1.00 82.69 84 CYS A C 1
ATOM 623 O O . CYS A 1 84 ? 15.810 6.556 -4.006 1.00 82.69 84 CYS A O 1
ATOM 625 N N . ASP A 1 85 ? 16.890 5.664 -2.249 1.00 85.81 85 ASP A N 1
ATOM 626 C CA . ASP A 1 85 ? 15.749 5.770 -1.326 1.00 85.81 85 ASP A CA 1
ATOM 627 C C . ASP A 1 85 ? 15.682 7.196 -0.753 1.00 85.81 85 ASP A C 1
ATOM 629 O O . ASP A 1 85 ? 16.274 7.543 0.271 1.00 85.81 85 ASP A O 1
ATOM 633 N N . ASN A 1 86 ? 15.060 8.089 -1.519 1.00 85.94 86 ASN A N 1
ATOM 634 C CA . ASN A 1 86 ? 14.953 9.504 -1.198 1.00 85.94 86 ASN A CA 1
ATOM 635 C C . ASN A 1 86 ? 13.579 10.056 -1.629 1.00 85.94 86 ASN A C 1
ATOM 637 O O . ASN A 1 86 ? 12.729 9.343 -2.163 1.00 85.94 86 ASN A O 1
ATOM 641 N N . LEU A 1 87 ? 13.348 11.359 -1.428 1.00 88.62 87 LEU A N 1
ATOM 642 C CA . LEU A 1 87 ? 12.053 11.997 -1.712 1.00 88.62 87 LEU A CA 1
ATOM 643 C C . LEU A 1 87 ? 11.578 11.865 -3.168 1.00 88.62 87 LEU A C 1
ATOM 645 O O . LEU A 1 87 ? 10.378 11.956 -3.409 1.00 88.62 87 LEU A O 1
ATOM 649 N N . SER A 1 88 ? 12.481 11.671 -4.135 1.00 88.19 88 SER A N 1
ATOM 650 C CA . SER A 1 88 ? 12.102 11.472 -5.538 1.00 88.19 88 SER A CA 1
ATOM 651 C C . SER A 1 88 ? 11.652 10.047 -5.849 1.00 88.19 88 SER A C 1
ATOM 653 O O . SER A 1 88 ? 11.081 9.820 -6.908 1.00 88.19 88 SER A O 1
ATOM 655 N N . ASN A 1 89 ? 11.904 9.096 -4.949 1.00 88.81 89 ASN A N 1
ATOM 656 C CA . ASN A 1 89 ? 11.558 7.686 -5.099 1.00 88.81 89 ASN A CA 1
ATOM 657 C C . ASN A 1 89 ? 10.276 7.337 -4.322 1.00 88.81 89 ASN A C 1
ATOM 659 O O . ASN A 1 89 ? 10.175 6.327 -3.639 1.00 88.81 89 ASN A O 1
ATOM 663 N N . ASN A 1 90 ? 9.301 8.242 -4.371 1.00 89.25 90 ASN A N 1
ATOM 664 C CA . ASN A 1 90 ? 7.996 8.084 -3.745 1.00 89.25 90 ASN A CA 1
ATOM 665 C C . ASN A 1 90 ? 6.912 8.419 -4.769 1.00 89.25 90 ASN A C 1
ATOM 667 O O . ASN A 1 90 ? 6.963 9.474 -5.403 1.00 89.25 90 ASN A O 1
ATOM 671 N N . ASP A 1 91 ? 5.894 7.567 -4.882 1.00 91.88 91 ASP A N 1
ATOM 672 C CA . ASP A 1 91 ? 4.675 7.907 -5.614 1.00 91.88 91 ASP A CA 1
ATOM 673 C C . ASP A 1 91 ? 3.690 8.613 -4.657 1.00 91.88 91 ASP A C 1
ATOM 675 O O . ASP A 1 91 ? 3.178 7.992 -3.716 1.00 91.88 91 ASP A O 1
ATOM 679 N N . PRO A 1 92 ? 3.393 9.912 -4.861 1.00 94.50 92 PRO A N 1
ATOM 680 C CA . PRO A 1 92 ? 2.511 10.659 -3.968 1.00 94.50 92 PRO A CA 1
ATOM 681 C C . PRO A 1 92 ? 1.058 10.164 -3.992 1.00 94.50 92 PRO A C 1
ATOM 683 O O . PRO A 1 92 ? 0.346 10.320 -2.996 1.00 94.50 92 PRO A O 1
ATOM 686 N N . THR A 1 93 ? 0.600 9.560 -5.090 1.00 94.75 93 THR A N 1
ATOM 687 C CA . THR A 1 93 ? -0.737 8.958 -5.184 1.00 94.75 93 THR A CA 1
ATOM 688 C C . THR A 1 93 ? -0.808 7.724 -4.296 1.00 94.75 93 THR A C 1
ATOM 690 O O . THR A 1 93 ? -1.731 7.612 -3.482 1.00 94.75 93 THR A O 1
ATOM 693 N N . VAL A 1 94 ? 0.204 6.854 -4.384 1.00 94.81 94 VAL A N 1
ATOM 694 C CA . VAL A 1 94 ? 0.315 5.645 -3.555 1.00 94.81 94 VAL A CA 1
ATOM 695 C C . VAL A 1 94 ? 0.417 5.998 -2.080 1.00 94.81 94 VAL A C 1
ATOM 697 O O . VAL A 1 94 ? -0.393 5.538 -1.271 1.00 94.81 94 VAL A O 1
ATOM 700 N N . LEU A 1 95 ? 1.324 6.909 -1.727 1.00 95.38 95 LEU A N 1
ATOM 701 C CA . LEU A 1 95 ? 1.479 7.372 -0.350 1.00 95.38 95 LEU A CA 1
ATOM 702 C C . LEU A 1 95 ? 0.167 7.943 0.215 1.00 95.38 95 LEU A C 1
ATOM 704 O O . LEU A 1 95 ? -0.162 7.714 1.382 1.00 95.38 95 LEU A O 1
ATOM 708 N N . THR A 1 96 ? -0.621 8.642 -0.609 1.00 96.50 96 THR A N 1
ATOM 709 C CA . THR A 1 96 ? -1.904 9.222 -0.194 1.00 96.50 96 THR A CA 1
ATOM 710 C C . THR A 1 96 ? -2.924 8.155 0.191 1.00 96.50 96 THR A C 1
ATOM 712 O O . THR A 1 96 ? -3.518 8.245 1.271 1.00 96.50 96 THR A O 1
ATOM 715 N N . PHE A 1 97 ? -3.174 7.160 -0.667 1.00 95.62 97 PHE A N 1
ATOM 716 C CA . PHE A 1 97 ? -4.187 6.154 -0.347 1.00 95.62 97 PHE A CA 1
ATOM 717 C C . PHE A 1 97 ? -3.716 5.196 0.750 1.00 95.62 97 PHE A C 1
ATOM 719 O O . PHE A 1 97 ? -4.533 4.820 1.589 1.00 95.62 97 PHE A O 1
ATOM 726 N N . MET A 1 98 ? -2.417 4.888 0.829 1.00 96.62 98 MET A N 1
ATOM 727 C CA . MET A 1 98 ? -1.853 4.073 1.912 1.00 96.62 98 MET A CA 1
ATOM 728 C C . MET A 1 98 ? -1.960 4.781 3.265 1.00 96.62 98 MET A C 1
ATOM 730 O O . MET A 1 98 ? -2.365 4.174 4.256 1.00 96.62 98 MET A O 1
ATOM 734 N N . SER A 1 99 ? -1.704 6.094 3.307 1.00 97.00 99 SER A N 1
ATOM 735 C CA . SER A 1 99 ? -1.868 6.897 4.528 1.00 97.00 99 SER A CA 1
ATOM 736 C C . SER A 1 99 ? -3.320 6.925 5.011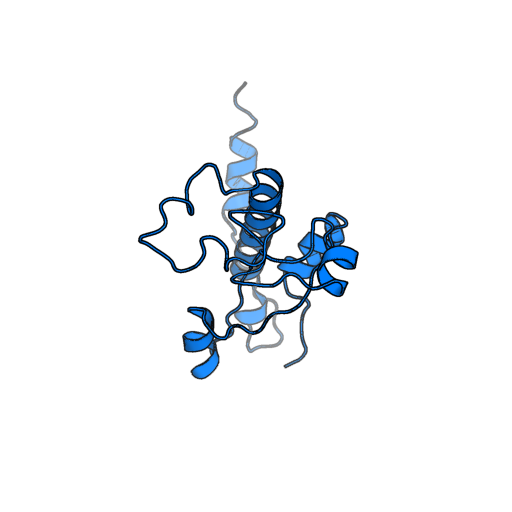 1.00 97.00 99 SER A C 1
ATOM 738 O O . SER A 1 99 ? -3.590 6.842 6.210 1.00 97.00 99 SER A O 1
ATOM 740 N N . LYS A 1 100 ? -4.280 7.017 4.083 1.00 96.56 100 LYS A N 1
ATOM 741 C CA . LYS A 1 100 ? -5.715 6.965 4.399 1.00 96.56 100 LYS A CA 1
ATOM 742 C C . LYS A 1 100 ? -6.159 5.578 4.865 1.00 96.56 100 LYS A C 1
ATOM 744 O O . LYS A 1 100 ? -6.935 5.498 5.820 1.00 96.56 100 LYS A O 1
ATOM 749 N N . ALA A 1 101 ? -5.652 4.510 4.248 1.00 95.06 101 ALA A N 1
ATOM 750 C CA . ALA A 1 101 ? -5.889 3.140 4.695 1.00 95.06 101 ALA A CA 1
ATOM 751 C C . ALA A 1 101 ? -5.388 2.951 6.134 1.00 95.06 101 ALA A C 1
ATOM 753 O O . ALA A 1 101 ? -6.155 2.550 7.009 1.00 95.06 101 ALA A O 1
ATOM 754 N N . PHE A 1 102 ? -4.145 3.357 6.416 1.00 95.25 102 PHE A N 1
ATOM 755 C CA . PHE A 1 102 ? -3.564 3.292 7.758 1.00 95.25 102 PHE A CA 1
ATOM 756 C C . PHE A 1 102 ? -4.386 4.080 8.785 1.00 95.25 102 PHE A C 1
ATOM 758 O O . PHE A 1 102 ? -4.739 3.558 9.843 1.00 95.25 102 PHE A O 1
ATOM 765 N N . ALA A 1 103 ? -4.750 5.326 8.466 1.00 93.94 103 ALA A N 1
ATOM 766 C CA . ALA A 1 103 ? -5.576 6.146 9.346 1.00 93.94 103 ALA A CA 1
ATOM 767 C C . ALA A 1 103 ? -6.940 5.491 9.628 1.00 93.94 103 ALA A C 1
ATOM 769 O O . ALA A 1 103 ? -7.402 5.496 10.770 1.00 93.94 103 ALA A O 1
ATOM 770 N N . THR A 1 104 ? -7.556 4.883 8.610 1.00 91.06 104 THR A N 1
ATOM 771 C CA . THR A 1 104 ? -8.822 4.148 8.739 1.00 91.06 104 THR A CA 1
ATOM 772 C C . THR A 1 104 ? -8.672 2.959 9.682 1.00 91.06 104 THR A C 1
ATOM 774 O O . THR A 1 104 ? -9.472 2.826 10.609 1.00 91.06 104 THR A O 1
ATOM 777 N N . MET A 1 105 ? -7.614 2.155 9.520 1.00 89.88 105 MET A N 1
ATOM 778 C CA . MET A 1 105 ? -7.312 1.032 10.412 1.00 89.88 105 MET A CA 1
ATOM 779 C C . MET A 1 105 ? -7.169 1.490 11.863 1.00 89.88 105 MET A C 1
ATOM 781 O O . MET A 1 105 ? -7.830 0.952 12.750 1.00 89.88 105 MET A O 1
ATOM 785 N N . VAL A 1 106 ? -6.339 2.506 12.114 1.00 89.81 106 VAL A N 1
ATOM 786 C CA . VAL A 1 106 ? -6.068 3.000 13.471 1.00 89.81 106 VAL A CA 1
ATOM 787 C C . VAL A 1 106 ? -7.338 3.526 14.129 1.00 89.81 106 VAL A C 1
ATOM 789 O O . VAL A 1 106 ? -7.629 3.164 15.267 1.00 89.81 106 VAL A O 1
ATOM 792 N N . VAL A 1 107 ? -8.112 4.356 13.426 1.00 88.50 107 VAL A N 1
ATOM 793 C CA . VAL A 1 107 ? -9.356 4.922 13.962 1.00 88.50 107 VAL A CA 1
ATOM 794 C C . VAL A 1 107 ? -10.353 3.809 14.266 1.00 88.50 107 VAL A C 1
ATOM 796 O O . VAL A 1 107 ? -10.871 3.742 15.379 1.00 88.50 107 VAL A O 1
ATOM 799 N N . GLN A 1 108 ? -10.604 2.909 13.317 1.00 85.44 108 GLN A N 1
ATOM 800 C CA . GLN A 1 108 ? -11.577 1.840 13.513 1.00 85.44 108 GLN A CA 1
ATOM 801 C C . GLN A 1 108 ? -11.171 0.900 14.652 1.00 85.44 108 GLN A C 1
ATOM 803 O O . GLN A 1 108 ? -12.005 0.613 15.504 1.00 85.44 108 GLN A O 1
ATOM 808 N N . MET A 1 109 ? -9.899 0.496 14.743 1.00 84.00 109 MET A N 1
ATOM 809 C CA . MET A 1 109 ? -9.416 -0.346 15.844 1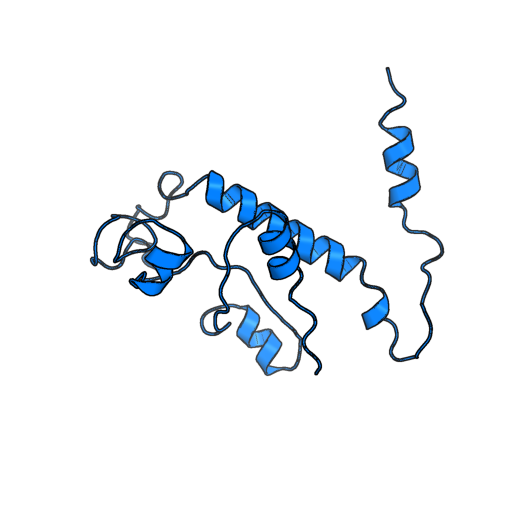.00 84.00 109 MET A CA 1
ATOM 810 C C . MET A 1 109 ? -9.457 0.375 17.197 1.00 84.00 109 MET A C 1
ATOM 812 O O . MET A 1 109 ? -9.854 -0.216 18.198 1.00 84.00 109 MET A O 1
ATOM 816 N N . ALA A 1 110 ? -9.091 1.659 17.252 1.00 84.62 110 ALA A N 1
ATOM 817 C CA . ALA A 1 110 ? -9.111 2.431 18.496 1.00 84.62 110 ALA A CA 1
ATOM 818 C C . ALA A 1 110 ? -10.534 2.647 19.045 1.00 84.62 110 ALA A C 1
ATOM 820 O O . ALA A 1 110 ? -10.718 2.782 20.260 1.00 84.62 110 ALA A O 1
ATOM 821 N N . PHE A 1 111 ? -11.537 2.691 18.162 1.00 81.06 111 PHE A N 1
ATOM 822 C CA . PHE A 1 111 ? -12.948 2.823 18.528 1.00 81.06 111 PHE A CA 1
ATOM 823 C C . PHE A 1 111 ? -13.721 1.499 18.512 1.00 81.06 111 PHE A C 1
ATOM 825 O O . PHE A 1 111 ? -14.904 1.504 18.864 1.00 81.06 111 PHE A O 1
ATOM 832 N N . ASP A 1 112 ? -13.080 0.374 18.183 1.00 73.38 112 ASP A N 1
ATOM 833 C CA . ASP A 1 112 ? -13.702 -0.940 18.287 1.00 73.38 112 ASP A CA 1
ATOM 834 C C . ASP A 1 112 ? -13.844 -1.336 19.762 1.00 73.38 112 ASP A C 1
ATOM 836 O O . ASP A 1 112 ? -12.913 -1.769 20.445 1.00 73.38 112 ASP A O 1
ATOM 840 N N . THR A 1 113 ? -15.056 -1.170 20.284 1.00 62.34 113 THR A N 1
ATOM 841 C CA . THR A 1 113 ? -15.389 -1.520 21.665 1.00 62.34 113 THR A CA 1
ATOM 842 C C . THR A 1 113 ? -15.636 -3.013 21.860 1.00 62.34 113 THR A C 1
ATOM 844 O O . THR A 1 113 ? -15.785 -3.444 23.006 1.00 62.34 113 THR A O 1
ATOM 847 N N . LYS A 1 114 ? -15.667 -3.822 20.789 1.00 58.59 114 LYS A N 1
ATOM 848 C CA . LYS A 1 114 ? -15.965 -5.258 20.879 1.00 58.59 114 LYS A CA 1
ATOM 849 C C . LYS A 1 114 ? -14.817 -6.047 21.508 1.00 58.59 114 LYS A C 1
ATOM 851 O O . LYS A 1 114 ? -15.084 -6.966 22.275 1.00 58.59 114 LYS A O 1
ATOM 856 N N . ILE A 1 115 ? -13.558 -5.650 21.292 1.00 51.25 115 ILE A N 1
ATOM 857 C CA . ILE A 1 115 ? -12.383 -6.311 21.902 1.00 51.25 115 ILE A CA 1
ATOM 858 C C . ILE A 1 115 ? -12.304 -6.073 23.422 1.00 51.25 115 ILE A C 1
ATOM 860 O O . ILE A 1 115 ? -11.818 -6.921 24.166 1.00 51.25 115 ILE A O 1
ATOM 864 N N . MET A 1 116 ? -12.878 -4.977 23.922 1.00 46.00 116 MET A N 1
ATOM 865 C CA . MET A 1 116 ? -12.989 -4.697 25.363 1.00 46.00 116 MET A CA 1
ATOM 866 C C . MET A 1 116 ? -14.109 -5.494 26.051 1.00 46.00 116 MET A C 1
ATOM 868 O O . MET A 1 116 ? -14.337 -5.324 27.250 1.00 46.00 116 MET A O 1
ATOM 872 N N . SER A 1 117 ? -14.819 -6.351 25.313 1.00 42.62 117 SER A N 1
ATOM 873 C CA . SER A 1 117 ? -15.934 -7.124 25.831 1.00 42.62 117 SER A CA 1
ATOM 874 C C . SER A 1 117 ? -15.713 -8.622 25.653 1.00 42.62 117 SER A C 1
ATOM 876 O O . SER A 1 117 ? -16.317 -9.273 24.810 1.00 42.62 117 SER A O 1
ATOM 878 N N . ALA A 1 118 ? -14.931 -9.213 26.557 1.00 43.53 118 ALA A N 1
ATOM 879 C CA . ALA A 1 118 ? -14.953 -10.658 26.820 1.00 43.53 118 ALA A CA 1
ATOM 880 C C . ALA A 1 118 ? -16.306 -11.154 27.401 1.00 43.53 118 ALA A C 1
ATOM 882 O O . ALA A 1 118 ? -16.432 -12.294 27.837 1.00 43.53 118 ALA A O 1
ATOM 883 N N . SER A 1 119 ? -17.329 -10.296 27.426 1.00 46.22 119 SER A N 1
ATOM 884 C CA . SER A 1 119 ? -18.712 -10.612 27.773 1.00 46.22 119 SER A CA 1
ATOM 885 C C . SER A 1 119 ? -19.593 -10.288 26.564 1.00 46.22 119 SER A C 1
ATOM 887 O O . SER A 1 119 ? -19.289 -9.369 25.816 1.00 46.22 119 SER A O 1
ATOM 889 N N . ASN A 1 120 ? -20.704 -10.975 26.336 1.00 49.38 120 ASN A N 1
ATOM 890 C CA . ASN A 1 120 ? -21.624 -10.654 25.230 1.00 49.38 120 ASN A CA 1
ATOM 891 C C . ASN A 1 120 ? -22.406 -9.328 25.433 1.00 49.38 120 ASN A C 1
ATOM 893 O O . ASN A 1 120 ? -23.549 -9.210 25.002 1.00 49.38 120 ASN A O 1
ATOM 897 N N . ASN A 1 121 ? -21.817 -8.328 26.097 1.00 46.59 121 ASN A N 1
ATOM 898 C CA . ASN A 1 121 ? -22.433 -7.042 26.401 1.00 46.59 121 ASN A CA 1
ATOM 899 C C . ASN A 1 121 ? -21.757 -5.915 25.618 1.00 46.59 121 ASN A C 1
ATOM 901 O O . ASN A 1 121 ? -20.570 -5.653 25.762 1.00 46.59 121 ASN A O 1
ATOM 905 N N . THR A 1 122 ? -22.528 -5.164 24.840 1.00 49.59 122 THR A N 1
ATOM 906 C CA . THR A 1 122 ? -22.082 -3.886 24.274 1.00 49.59 122 THR A CA 1
ATOM 907 C C . THR A 1 122 ? -21.636 -2.927 25.382 1.00 49.59 122 THR A C 1
ATOM 909 O O . THR A 1 122 ? -22.461 -2.413 26.141 1.00 49.59 122 THR A O 1
ATOM 912 N N . VAL A 1 123 ? -20.331 -2.647 25.466 1.00 50.38 123 VAL A N 1
ATOM 913 C CA . VAL A 1 123 ? -19.787 -1.603 26.343 1.00 50.38 123 VAL A CA 1
ATOM 914 C C . VAL A 1 123 ? -19.942 -0.256 25.641 1.00 50.38 123 VAL A C 1
ATOM 916 O O . VAL A 1 123 ? -19.100 0.171 24.851 1.00 50.38 123 VAL A O 1
ATOM 919 N N . TYR A 1 124 ? -21.038 0.443 25.929 1.00 48.00 124 TYR A N 1
ATOM 920 C CA . TYR A 1 124 ? -21.187 1.840 25.536 1.00 48.00 124 TYR A CA 1
ATOM 921 C C . TYR A 1 124 ? -20.259 2.705 26.399 1.00 48.00 124 TYR A C 1
ATOM 923 O O . TYR A 1 124 ? -20.538 2.943 27.577 1.00 48.00 124 TYR A O 1
ATOM 931 N N . LYS A 1 125 ? -19.168 3.241 25.831 1.00 46.97 125 LYS A N 1
ATOM 932 C CA . LYS A 1 125 ? -18.495 4.388 26.459 1.00 46.97 125 LYS A CA 1
ATOM 933 C C . LYS A 1 125 ? -19.470 5.564 26.420 1.00 46.97 125 LYS A C 1
ATOM 935 O O . LYS A 1 125 ? -19.707 6.145 25.368 1.00 46.97 125 LYS A O 1
ATOM 940 N N . LYS A 1 126 ? -20.007 5.951 27.581 1.00 47.81 126 LYS A N 1
ATOM 941 C CA . LYS A 1 126 ? -20.991 7.042 27.757 1.00 47.81 126 LYS A CA 1
ATOM 942 C C . LYS A 1 126 ? -20.475 8.445 27.363 1.00 47.81 126 LYS A C 1
ATOM 944 O O . LYS A 1 126 ? -21.149 9.439 27.606 1.00 47.81 126 LYS A O 1
ATOM 949 N N . LYS A 1 127 ? -19.276 8.555 26.783 1.00 48.72 127 LYS A N 1
ATOM 950 C CA . LYS A 1 127 ? -18.699 9.802 26.274 1.00 48.72 127 LYS A CA 1
ATOM 951 C C . LYS A 1 127 ? -17.502 9.479 25.376 1.00 48.72 127 LYS A C 1
ATOM 953 O O . LYS A 1 127 ? -16.417 9.189 25.873 1.00 48.72 127 LYS A O 1
ATOM 958 N N . LEU A 1 128 ? -17.686 9.532 24.060 1.00 47.50 128 LEU A N 1
ATOM 959 C CA . LEU A 1 128 ? -16.575 9.826 23.156 1.00 47.50 128 LEU A CA 1
ATOM 960 C C . LEU A 1 128 ? -16.511 11.359 23.033 1.00 47.50 128 LEU A C 1
ATOM 962 O O . LEU A 1 128 ? -17.528 11.956 22.676 1.00 47.50 128 LEU A O 1
ATOM 966 N N . PRO A 1 129 ? -15.383 12.028 23.348 1.00 46.84 129 PRO A N 1
ATOM 967 C CA . PRO A 1 129 ? -15.303 13.495 23.331 1.00 46.84 129 PRO A CA 1
ATOM 968 C C . PRO A 1 129 ? -15.505 14.123 21.943 1.00 46.84 129 PRO A C 1
ATOM 970 O O . PRO A 1 129 ? -15.717 15.324 21.833 1.00 46.84 129 PRO A O 1
ATOM 973 N N . ILE A 1 130 ? -15.483 13.330 20.873 1.00 48.09 130 ILE A N 1
ATOM 974 C CA . ILE A 1 130 ? -15.350 13.853 19.510 1.00 48.09 130 ILE A CA 1
ATOM 975 C C . ILE A 1 130 ? -16.663 14.453 18.976 1.00 48.09 130 ILE A C 1
ATOM 977 O O . ILE A 1 130 ? -16.625 15.380 18.173 1.00 48.09 130 ILE A O 1
ATOM 981 N N . ALA A 1 131 ? -17.830 14.034 19.478 1.00 46.44 131 ALA A N 1
ATOM 982 C CA . ALA A 1 131 ? -19.102 14.637 19.058 1.00 46.44 131 ALA A CA 1
ATOM 983 C C . ALA A 1 131 ? -19.275 16.092 19.552 1.00 46.44 131 ALA A C 1
ATOM 985 O O . ALA A 1 131 ? -20.036 16.855 18.964 1.00 46.44 131 ALA A O 1
ATOM 986 N N . GLY A 1 132 ? -18.572 16.489 20.621 1.00 43.16 132 GLY A N 1
ATOM 987 C CA . GLY A 1 132 ? -18.691 17.827 21.211 1.00 43.16 132 GLY A CA 1
ATOM 988 C C . GLY A 1 132 ? -17.809 18.895 20.557 1.00 43.16 132 GLY A C 1
ATOM 989 O O . GLY A 1 132 ? -18.188 20.067 20.559 1.00 43.16 132 GLY A O 1
ATOM 990 N N . ASP A 1 133 ? -16.662 18.500 19.996 1.00 45.28 133 ASP A N 1
ATOM 991 C CA . ASP A 1 133 ? -15.655 19.443 19.490 1.00 45.28 133 ASP A CA 1
ATOM 992 C C . ASP A 1 133 ? -15.790 19.741 17.992 1.00 45.28 133 ASP A C 1
ATOM 994 O O . ASP A 1 133 ? -15.491 20.858 17.563 1.00 45.28 133 ASP A O 1
ATOM 998 N N . VAL A 1 134 ? -16.319 18.807 17.191 1.00 47.06 134 VAL A N 1
ATOM 999 C CA . VAL A 1 134 ? -16.560 19.060 15.756 1.00 47.06 134 VAL A CA 1
ATOM 1000 C C . VAL A 1 134 ? -17.676 20.094 15.567 1.00 47.06 134 VAL A C 1
ATOM 1002 O O . VAL A 1 134 ? -17.553 20.986 14.732 1.00 47.06 134 VAL A O 1
ATOM 1005 N N . ALA A 1 135 ? -18.712 20.071 16.411 1.00 41.62 135 ALA A N 1
ATOM 1006 C CA . ALA A 1 135 ? -19.801 21.048 16.356 1.00 41.62 135 ALA A CA 1
ATOM 1007 C C . ALA A 1 135 ? -19.367 22.479 16.735 1.00 41.62 135 ALA A C 1
ATOM 1009 O O . ALA A 1 135 ? -20.005 23.435 16.309 1.00 41.62 135 ALA A O 1
ATOM 1010 N N . ARG A 1 136 ? -18.281 22.659 17.506 1.00 42.31 136 ARG A N 1
ATOM 1011 C CA . ARG A 1 136 ? -17.807 23.999 17.909 1.00 42.31 136 ARG A CA 1
ATOM 1012 C C . ARG A 1 136 ? -16.857 24.655 16.915 1.00 42.31 136 ARG A C 1
ATOM 1014 O O . ARG A 1 136 ? -16.734 25.874 16.943 1.00 42.31 136 ARG A O 1
ATOM 1021 N N . ARG A 1 137 ? -16.190 23.892 16.042 1.00 43.41 137 ARG A N 1
ATOM 1022 C CA . ARG A 1 137 ? -15.234 24.460 15.072 1.00 43.41 137 ARG A CA 1
ATOM 1023 C C . ARG A 1 137 ? -15.871 24.996 13.786 1.00 43.41 137 ARG A C 1
ATOM 1025 O O . ARG A 1 137 ? -15.196 25.715 13.065 1.00 43.41 137 ARG A O 1
ATOM 1032 N N . PHE A 1 138 ? -17.152 24.723 13.532 1.00 46.03 138 PHE A N 1
ATOM 1033 C CA . PHE A 1 138 ? -17.871 25.209 12.342 1.00 46.03 138 PHE A CA 1
ATOM 1034 C C . PHE A 1 138 ? -18.843 26.377 12.606 1.00 46.03 138 PHE A C 1
ATOM 1036 O O . PHE A 1 138 ? -19.595 26.745 11.712 1.00 46.03 138 PHE A O 1
ATOM 1043 N N . VAL A 1 139 ? -18.834 26.983 13.803 1.00 45.69 139 VAL A N 1
ATOM 1044 C CA . VAL A 1 139 ? -19.725 28.119 14.156 1.00 45.69 139 VAL A CA 1
ATOM 1045 C C . VAL A 1 139 ? -18.941 29.395 14.503 1.00 45.69 139 VAL A C 1
ATOM 1047 O O . VAL A 1 139 ? -19.456 30.292 15.158 1.00 45.69 139 VAL A O 1
ATOM 1050 N N . ALA A 1 140 ? -17.689 29.507 14.061 1.00 42.38 140 ALA A N 1
ATOM 1051 C CA . ALA A 1 140 ? -16.973 30.781 14.065 1.00 42.38 140 ALA A CA 1
ATOM 1052 C C . ALA A 1 140 ? -16.796 31.239 12.612 1.00 42.38 140 ALA A C 1
ATOM 1054 O O . ALA A 1 140 ? -15.839 30.846 11.945 1.00 42.38 140 ALA A O 1
ATOM 1055 N N . ALA A 1 141 ? -17.783 32.002 12.140 1.00 39.41 141 ALA A N 1
ATOM 1056 C CA . ALA A 1 141 ? -17.695 32.898 10.992 1.00 39.41 141 ALA A CA 1
ATOM 1057 C C . ALA A 1 141 ? -17.541 34.332 11.511 1.00 39.41 141 ALA A C 1
ATOM 1059 O O . ALA A 1 141 ? -18.128 34.617 12.583 1.00 39.41 141 ALA A O 1
#

Sequence (141 aa):
MTSTPTQAVDYFDSVGLNHEFLSPSGTDAISFNNVGIPASGLLTGQDCCKSQHEVDLFDGSLGNYEGNVPSFDGGCVDNPFLWCDNLSNNDPTVLTFMSKAFATMVVQMAFDTKIMSASNNTVYKKKLPIAGDVARRFVAA